Protein AF-A0A7K2J1T1-F1 (afdb_monomer)

Structure (mmCIF, N/CA/C/O backbone):
data_AF-A0A7K2J1T1-F1
#
_entry.id   AF-A0A7K2J1T1-F1
#
loop_
_atom_site.group_PDB
_atom_site.id
_atom_site.type_symbol
_atom_site.label_atom_id
_atom_site.label_alt_id
_atom_site.label_comp_id
_atom_site.label_asym_id
_atom_site.label_entity_id
_atom_site.label_seq_id
_atom_site.pdbx_PDB_ins_code
_atom_site.Cartn_x
_atom_site.Cartn_y
_atom_site.Cartn_z
_atom_site.occupancy
_atom_site.B_iso_or_equiv
_atom_site.auth_seq_id
_atom_site.auth_comp_id
_atom_site.auth_asym_id
_atom_site.auth_atom_id
_atom_site.pdbx_PDB_model_num
ATOM 1 N N . MET A 1 1 ? -16.569 18.431 -5.472 1.00 34.38 1 MET A N 1
ATOM 2 C CA . MET A 1 1 ? -16.813 18.196 -6.908 1.00 34.38 1 MET A CA 1
ATOM 3 C C . MET A 1 1 ? -15.739 17.226 -7.359 1.00 34.38 1 MET A C 1
ATOM 5 O O . MET A 1 1 ? -14.618 17.649 -7.586 1.00 34.38 1 MET A O 1
ATOM 9 N N . THR A 1 2 ? -16.025 15.926 -7.297 1.00 42.69 2 THR A N 1
ATOM 10 C CA . THR A 1 2 ? -15.058 14.868 -7.614 1.00 42.69 2 THR A CA 1
ATOM 11 C C . THR A 1 2 ? -14.900 14.839 -9.125 1.00 42.69 2 THR A C 1
ATOM 13 O O . THR A 1 2 ? -15.848 14.493 -9.828 1.00 42.69 2 THR A O 1
ATOM 16 N N . THR A 1 3 ? -13.754 15.275 -9.639 1.00 49.97 3 THR A N 1
ATOM 17 C CA . THR A 1 3 ? -13.443 15.133 -11.060 1.00 49.97 3 THR A CA 1
ATOM 18 C C . THR A 1 3 ? -13.297 13.640 -11.327 1.00 49.97 3 THR A C 1
ATOM 20 O O . THR A 1 3 ? -12.326 13.020 -10.902 1.00 49.97 3 THR A O 1
ATOM 23 N N . THR A 1 4 ? -14.294 13.024 -11.959 1.00 56.88 4 THR A N 1
ATOM 24 C CA . THR A 1 4 ? -14.170 11.658 -12.473 1.00 56.88 4 THR A CA 1
ATOM 25 C C . THR A 1 4 ? -13.117 11.673 -13.569 1.00 56.88 4 THR A C 1
ATOM 27 O O . THR A 1 4 ? -13.394 12.115 -14.683 1.00 56.88 4 THR A O 1
ATOM 30 N N . VAL A 1 5 ? -11.903 11.235 -13.238 1.00 69.25 5 VAL A N 1
ATOM 31 C CA . VAL A 1 5 ? -10.901 10.883 -14.244 1.00 69.25 5 VAL A CA 1
ATOM 32 C C . VAL A 1 5 ? -11.437 9.693 -15.024 1.00 69.25 5 VAL A C 1
ATOM 34 O O . VAL A 1 5 ? -11.944 8.735 -14.439 1.00 69.25 5 VAL A O 1
ATOM 37 N N . ASP A 1 6 ? -11.400 9.794 -16.348 1.00 80.94 6 ASP A N 1
ATOM 38 C CA . ASP A 1 6 ? -11.858 8.720 -17.214 1.00 80.94 6 ASP A CA 1
ATOM 39 C C . ASP A 1 6 ? -10.867 7.540 -17.211 1.00 80.94 6 ASP A C 1
ATOM 41 O O . ASP A 1 6 ? -9.736 7.627 -16.725 1.00 80.94 6 ASP A O 1
ATOM 45 N N . ALA A 1 7 ? -11.302 6.393 -17.736 1.00 78.44 7 ALA A N 1
ATOM 46 C CA . ALA A 1 7 ? -10.479 5.184 -17.763 1.00 78.44 7 ALA A CA 1
ATOM 47 C C . ALA A 1 7 ? -9.135 5.401 -18.491 1.00 78.44 7 ALA A C 1
ATOM 49 O O . ALA A 1 7 ? -8.109 4.868 -18.068 1.00 78.44 7 ALA A O 1
ATOM 50 N N . THR A 1 8 ? -9.133 6.245 -19.528 1.00 81.94 8 THR A N 1
ATOM 51 C CA . THR A 1 8 ? -7.956 6.593 -20.333 1.00 81.94 8 THR A CA 1
ATOM 52 C C . THR A 1 8 ? -6.887 7.319 -19.510 1.00 81.94 8 THR A C 1
ATOM 54 O O . THR A 1 8 ? -5.693 7.022 -19.631 1.00 81.94 8 THR A O 1
ATOM 57 N N . GLY A 1 9 ? -7.295 8.246 -18.637 1.00 91.44 9 GLY A N 1
ATOM 58 C CA . GLY A 1 9 ? -6.390 8.951 -17.730 1.00 91.44 9 GLY A CA 1
ATOM 59 C C . GLY A 1 9 ? -5.717 8.015 -16.723 1.00 91.44 9 GLY A C 1
ATOM 60 O O . GLY A 1 9 ? -4.503 8.090 -16.522 1.00 91.44 9 GLY A O 1
ATOM 61 N N . LEU A 1 10 ? -6.472 7.074 -16.145 1.00 95.00 10 LEU A N 1
ATOM 62 C CA . LEU A 1 10 ? -5.923 6.083 -15.210 1.00 95.00 10 LEU A CA 1
ATOM 63 C C . LEU A 1 10 ? -5.001 5.069 -15.899 1.00 95.00 10 LEU A C 1
ATOM 65 O O . LEU A 1 10 ? -3.983 4.683 -15.324 1.00 95.00 10 LEU A O 1
ATOM 69 N N . ASP A 1 11 ? -5.319 4.648 -17.126 1.00 96.75 11 ASP A N 1
ATOM 70 C CA . ASP A 1 11 ? -4.442 3.783 -17.925 1.00 96.75 11 ASP A CA 1
ATOM 71 C C . ASP A 1 11 ? -3.089 4.451 -18.201 1.00 96.75 11 ASP A C 1
ATOM 73 O O . ASP A 1 11 ? -2.043 3.815 -18.041 1.00 96.75 11 ASP A O 1
ATOM 77 N N . THR A 1 12 ? -3.107 5.740 -18.553 1.00 97.50 12 THR A N 1
ATOM 78 C CA . THR A 1 12 ? -1.891 6.533 -18.786 1.00 97.50 12 TH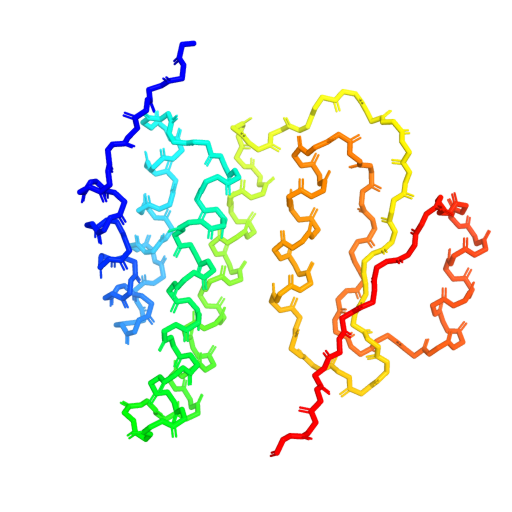R A CA 1
ATOM 79 C C . THR A 1 12 ? -1.053 6.626 -17.514 1.00 97.50 12 THR A C 1
ATOM 81 O O . THR A 1 12 ? 0.117 6.247 -17.521 1.00 97.50 12 THR A O 1
ATOM 84 N N . LEU A 1 13 ? -1.669 7.009 -16.391 1.00 98.31 13 LEU A N 1
ATOM 85 C CA . LEU A 1 13 ? -0.985 7.115 -15.102 1.00 98.31 13 LEU A CA 1
ATOM 86 C C . LEU A 1 13 ? -0.391 5.771 -14.643 1.00 98.31 13 LEU A C 1
ATOM 88 O O . LEU A 1 13 ? 0.729 5.729 -14.135 1.00 98.31 13 LEU A O 1
ATOM 92 N N . ARG A 1 14 ? -1.094 4.651 -14.871 1.00 98.69 14 ARG A N 1
ATOM 93 C CA . ARG A 1 14 ? -0.556 3.302 -14.620 1.00 98.69 14 ARG A CA 1
ATOM 94 C C . ARG A 1 14 ? 0.656 2.990 -15.494 1.00 98.69 14 ARG A C 1
ATOM 96 O O . ARG A 1 14 ? 1.609 2.385 -15.005 1.00 98.69 14 ARG A O 1
ATOM 103 N N . GLY A 1 15 ? 0.619 3.365 -16.772 1.00 98.62 15 GLY A N 1
ATOM 104 C CA . GLY A 1 15 ? 1.737 3.196 -17.701 1.00 98.62 15 GLY A CA 1
ATOM 105 C C . GLY A 1 15 ? 2.970 3.994 -17.277 1.00 98.62 15 GLY A C 1
ATOM 106 O O . GLY A 1 15 ? 4.071 3.440 -17.218 1.00 98.62 15 GLY A O 1
ATOM 107 N N . ASP A 1 16 ? 2.772 5.256 -16.905 1.00 98.69 16 ASP A N 1
ATOM 108 C CA . ASP A 1 16 ? 3.840 6.147 -16.455 1.00 98.69 16 ASP A CA 1
ATOM 109 C C . ASP A 1 16 ? 4.436 5.702 -15.117 1.00 98.69 16 ASP A C 1
ATOM 111 O O . ASP A 1 16 ? 5.661 5.649 -14.976 1.00 98.69 16 ASP A O 1
ATOM 115 N N . LEU A 1 17 ? 3.593 5.314 -14.154 1.00 98.81 17 LEU A N 1
ATOM 116 C CA . LEU A 1 17 ? 4.056 4.798 -12.867 1.00 98.81 17 LEU A CA 1
ATOM 117 C C . LEU A 1 17 ? 4.820 3.480 -13.044 1.00 98.81 17 LEU A C 1
ATOM 119 O O . LEU A 1 17 ? 5.871 3.301 -12.433 1.00 98.81 17 LEU A O 1
ATOM 123 N N . TRP A 1 18 ? 4.342 2.577 -13.909 1.00 98.75 18 TRP A N 1
ATOM 124 C CA . TRP A 1 18 ? 5.063 1.354 -14.275 1.00 98.75 18 TRP A CA 1
ATOM 125 C C . TRP A 1 18 ? 6.463 1.661 -14.818 1.00 98.75 18 TRP A C 1
ATOM 127 O O . TRP A 1 18 ? 7.442 1.053 -14.376 1.00 98.75 18 TRP A O 1
ATOM 137 N N . ALA A 1 19 ? 6.569 2.601 -15.760 1.00 98.75 19 ALA A N 1
ATOM 138 C CA . ALA A 1 19 ? 7.848 3.002 -16.334 1.00 98.75 19 ALA A CA 1
ATOM 139 C C . ALA A 1 19 ? 8.781 3.602 -15.270 1.00 98.75 19 ALA A C 1
ATOM 141 O O . ALA A 1 19 ? 9.956 3.246 -15.226 1.00 98.75 19 ALA A O 1
ATOM 142 N N . ALA A 1 20 ? 8.256 4.442 -14.373 1.00 98.75 20 ALA A N 1
ATOM 143 C CA . ALA A 1 20 ? 9.034 5.046 -13.294 1.00 98.75 20 ALA A CA 1
ATOM 144 C C . ALA A 1 20 ? 9.578 3.994 -12.310 1.00 98.75 20 ALA A C 1
ATOM 146 O O . ALA A 1 20 ? 10.786 3.937 -12.078 1.00 98.75 20 ALA A O 1
ATOM 147 N N . VAL A 1 21 ? 8.726 3.101 -11.784 1.00 98.69 21 VAL A N 1
ATOM 148 C CA . VAL A 1 21 ? 9.169 2.112 -10.781 1.00 98.69 21 VAL A CA 1
ATOM 149 C C . VAL A 1 21 ? 10.119 1.065 -11.365 1.00 98.69 21 VAL A C 1
ATOM 151 O O . VAL A 1 21 ? 11.089 0.685 -10.713 1.00 98.69 21 VAL A O 1
ATOM 154 N N . THR A 1 22 ? 9.905 0.634 -12.613 1.00 98.31 22 THR A N 1
ATOM 155 C CA . THR A 1 22 ? 10.809 -0.321 -13.283 1.00 98.31 22 THR A CA 1
ATOM 156 C C . THR A 1 22 ? 12.097 0.334 -13.785 1.00 98.31 22 THR A C 1
ATOM 158 O O . THR A 1 22 ? 13.138 -0.322 -13.832 1.00 98.31 22 THR A O 1
ATOM 161 N N . GLY A 1 23 ? 12.053 1.634 -14.091 1.00 98.19 23 GLY A N 1
ATOM 162 C CA . GLY A 1 23 ? 13.211 2.470 -14.407 1.00 98.19 23 GLY A CA 1
ATOM 163 C C . GLY A 1 23 ? 14.001 2.949 -13.185 1.00 98.19 23 GLY A C 1
ATOM 164 O O . GLY A 1 23 ? 15.033 3.591 -13.361 1.00 98.19 23 GLY A O 1
ATOM 165 N N . ARG A 1 24 ? 13.556 2.619 -11.962 1.00 97.88 24 ARG A N 1
ATOM 166 C CA . ARG A 1 24 ? 14.139 3.069 -10.682 1.00 97.88 24 ARG A CA 1
ATOM 167 C C . ARG A 1 24 ? 14.128 4.589 -10.482 1.00 97.88 24 ARG A C 1
ATOM 169 O O . ARG A 1 24 ? 14.965 5.129 -9.763 1.00 97.88 24 ARG A O 1
ATOM 176 N N . ASP A 1 25 ? 13.170 5.268 -11.096 1.00 98.44 25 ASP A N 1
ATOM 177 C CA . ASP A 1 25 ? 12.978 6.707 -10.955 1.00 98.44 25 ASP A CA 1
ATOM 178 C C . ASP A 1 25 ? 11.963 6.988 -9.839 1.00 98.44 25 ASP A C 1
ATOM 180 O O . ASP A 1 25 ? 10.763 7.160 -10.068 1.00 98.44 25 ASP A O 1
ATOM 184 N N . GLU A 1 26 ? 12.452 6.957 -8.597 1.00 98.19 26 GLU A N 1
ATOM 185 C CA . GLU A 1 26 ? 11.630 7.177 -7.404 1.00 98.19 26 GLU A CA 1
ATOM 186 C C . GLU A 1 26 ? 10.990 8.569 -7.390 1.00 98.19 26 GLU A C 1
ATOM 188 O O . GLU A 1 26 ? 9.810 8.698 -7.065 1.00 98.19 26 GLU A O 1
ATOM 193 N N . TYR A 1 27 ? 11.750 9.602 -7.764 1.00 98.31 27 TYR A N 1
ATOM 194 C CA . TYR A 1 27 ? 11.264 10.980 -7.765 1.00 98.31 27 TYR A CA 1
ATOM 195 C C . TYR A 1 27 ? 10.120 11.149 -8.758 1.00 98.31 27 TYR A C 1
ATOM 197 O O . TYR A 1 27 ? 9.060 11.641 -8.381 1.00 98.31 27 TYR A O 1
ATOM 205 N N . ARG A 1 28 ? 10.267 10.631 -9.984 1.00 98.69 28 ARG A N 1
ATOM 206 C CA . ARG A 1 28 ? 9.171 10.628 -10.957 1.00 98.69 28 ARG A CA 1
ATOM 207 C C . ARG A 1 28 ? 7.961 9.843 -10.458 1.00 98.69 28 ARG A C 1
ATOM 209 O O . ARG A 1 28 ? 6.833 10.277 -10.674 1.00 98.69 28 ARG A O 1
ATOM 216 N N . ALA A 1 29 ? 8.164 8.693 -9.811 1.00 98.81 29 ALA A N 1
ATOM 217 C CA . ALA A 1 29 ? 7.061 7.903 -9.267 1.00 98.81 29 ALA A CA 1
ATOM 218 C C . ALA A 1 29 ? 6.279 8.680 -8.191 1.00 98.81 29 ALA A C 1
ATOM 220 O O . ALA A 1 29 ? 5.046 8.662 -8.199 1.00 98.81 29 ALA A O 1
ATOM 221 N N . ALA A 1 30 ? 6.984 9.392 -7.308 1.00 98.62 30 ALA A N 1
ATOM 222 C CA . ALA A 1 30 ? 6.375 10.262 -6.308 1.00 98.62 30 ALA A CA 1
ATOM 223 C C . ALA A 1 30 ? 5.648 11.449 -6.957 1.00 98.62 30 ALA A C 1
ATOM 225 O O . ALA A 1 30 ? 4.482 11.677 -6.643 1.00 98.62 30 ALA A O 1
ATOM 226 N N . ASP A 1 31 ? 6.284 12.144 -7.903 1.00 98.56 31 ASP A N 1
ATOM 227 C CA . ASP A 1 31 ? 5.703 13.297 -8.598 1.00 98.56 31 ASP A CA 1
ATOM 228 C C . ASP A 1 31 ? 4.407 12.930 -9.328 1.00 98.56 31 ASP A C 1
ATOM 230 O O . ASP A 1 31 ? 3.418 13.657 -9.228 1.00 98.56 31 ASP A O 1
ATOM 234 N N . LEU A 1 32 ? 4.373 11.784 -10.019 1.00 98.62 32 LEU A N 1
ATOM 235 C CA . LEU A 1 32 ? 3.174 11.280 -10.698 1.00 98.62 32 LEU A CA 1
ATOM 236 C C . LEU A 1 32 ? 2.015 11.072 -9.717 1.00 98.62 32 LEU A C 1
ATOM 238 O O . LEU A 1 32 ? 0.887 11.483 -9.989 1.00 98.62 32 LEU A O 1
ATOM 242 N N . VAL A 1 33 ? 2.293 10.442 -8.574 1.00 98.44 33 VAL A N 1
ATOM 243 C CA . VAL A 1 33 ? 1.278 10.158 -7.554 1.00 98.44 33 VAL A CA 1
ATOM 244 C C . VAL A 1 33 ? 0.804 11.431 -6.862 1.00 98.44 33 VAL A C 1
ATOM 246 O O . VAL A 1 33 ? -0.399 11.625 -6.730 1.00 98.44 33 VAL A O 1
ATOM 249 N N . LEU A 1 34 ? 1.707 12.322 -6.459 1.00 98.12 34 LEU A N 1
ATOM 250 C CA . LEU A 1 34 ? 1.333 13.571 -5.792 1.00 98.12 34 LEU A CA 1
ATOM 251 C C . LEU A 1 34 ? 0.576 14.507 -6.744 1.00 98.12 34 LEU A C 1
ATOM 253 O O . LEU A 1 34 ? -0.477 15.021 -6.378 1.00 98.12 34 LEU A O 1
ATOM 257 N N . THR A 1 35 ? 1.011 14.615 -8.003 1.00 98.00 35 THR A N 1
ATOM 258 C CA . THR A 1 35 ? 0.294 15.387 -9.032 1.00 98.00 35 THR A CA 1
ATOM 259 C C . THR A 1 35 ? -1.107 14.826 -9.285 1.00 98.00 35 THR A C 1
ATOM 261 O O . THR A 1 35 ? -2.061 15.584 -9.466 1.00 98.00 35 THR A O 1
ATOM 264 N N . ALA A 1 36 ? -1.275 13.499 -9.276 1.00 97.31 36 ALA A N 1
ATOM 265 C CA . ALA A 1 36 ? -2.595 12.881 -9.379 1.00 97.31 36 ALA A CA 1
ATOM 266 C C . ALA A 1 36 ? -3.523 13.322 -8.230 1.00 97.31 36 ALA A C 1
ATOM 268 O O . ALA A 1 36 ? -4.682 13.656 -8.472 1.00 97.31 36 ALA A O 1
ATOM 269 N N . LEU A 1 37 ? -3.014 13.398 -6.996 1.00 96.81 37 LEU A N 1
ATOM 270 C CA . LEU A 1 37 ? -3.787 13.903 -5.855 1.00 96.81 37 LEU A CA 1
ATOM 271 C C . LEU A 1 37 ? -4.118 15.394 -6.007 1.00 96.81 37 LEU A C 1
ATOM 273 O O . LEU A 1 37 ? -5.266 15.788 -5.800 1.00 96.81 37 LEU A O 1
ATOM 277 N N . ASP A 1 38 ? -3.145 16.212 -6.409 1.00 96.75 38 ASP A N 1
ATOM 278 C CA . ASP A 1 38 ? -3.309 17.662 -6.587 1.00 96.75 38 ASP A CA 1
ATOM 279 C C . ASP A 1 38 ? -4.296 18.020 -7.707 1.00 96.75 38 ASP A C 1
ATOM 281 O O . ASP A 1 38 ? -5.001 19.027 -7.638 1.00 96.75 38 ASP A O 1
ATOM 285 N N . THR A 1 39 ? -4.397 17.167 -8.727 1.00 94.56 39 THR A N 1
ATOM 286 C CA . THR A 1 39 ? -5.369 17.303 -9.825 1.00 94.56 39 THR A CA 1
ATOM 287 C C . THR A 1 39 ? -6.753 16.737 -9.487 1.00 94.56 39 THR A C 1
ATOM 289 O O . THR A 1 39 ? -7.679 16.828 -10.298 1.00 94.56 39 THR A O 1
ATOM 292 N N . GLY A 1 40 ? -6.935 16.223 -8.266 1.00 93.62 40 GLY A N 1
ATOM 293 C CA . GLY A 1 40 ? -8.229 15.833 -7.712 1.00 93.62 40 GLY A CA 1
ATOM 294 C C . GLY A 1 40 ? -8.571 14.348 -7.826 1.00 93.62 40 GLY A C 1
ATOM 295 O O . GLY A 1 40 ? -9.707 13.979 -7.517 1.00 93.62 40 GLY A O 1
ATOM 296 N N . ILE A 1 41 ? -7.629 13.487 -8.232 1.00 95.75 41 ILE A N 1
ATOM 297 C CA . ILE A 1 41 ? -7.812 12.034 -8.124 1.00 95.75 41 ILE A CA 1
ATOM 298 C C . ILE A 1 41 ? -7.809 11.665 -6.642 1.00 95.75 41 ILE A C 1
ATOM 300 O O . ILE A 1 41 ? -6.926 12.069 -5.887 1.00 95.75 41 ILE A O 1
ATOM 304 N N . SER A 1 42 ? -8.809 10.900 -6.204 1.00 95.50 42 SER A N 1
ATOM 305 C CA . SER A 1 42 ? -8.895 10.510 -4.797 1.00 95.50 42 SER A CA 1
ATOM 306 C C . SER A 1 42 ? -7.714 9.619 -4.397 1.00 95.50 42 SER A C 1
ATOM 308 O O . SER A 1 42 ? -7.269 8.777 -5.181 1.00 95.50 42 SER A O 1
ATOM 310 N N . ALA A 1 43 ? -7.234 9.760 -3.160 1.00 96.69 43 ALA A N 1
ATOM 311 C CA . ALA A 1 43 ? -6.166 8.912 -2.634 1.00 96.69 43 ALA A CA 1
ATOM 312 C C . ALA A 1 43 ? -6.534 7.418 -2.682 1.00 96.69 43 ALA A C 1
ATOM 314 O O . ALA A 1 43 ? -5.692 6.595 -3.029 1.00 96.69 43 ALA A O 1
ATOM 315 N N . GLU A 1 44 ? -7.804 7.073 -2.434 1.00 96.69 44 GLU A N 1
ATOM 316 C CA . GLU A 1 44 ? -8.290 5.692 -2.539 1.00 96.69 44 GLU A CA 1
ATOM 317 C C . GLU A 1 44 ? -8.163 5.159 -3.976 1.00 96.69 44 GLU A C 1
ATOM 319 O O . GLU A 1 44 ? -7.650 4.060 -4.173 1.00 96.69 44 GLU A O 1
ATOM 324 N N . THR A 1 45 ? -8.530 5.961 -4.984 1.00 97.38 45 THR A N 1
ATOM 325 C CA . THR A 1 45 ? -8.349 5.622 -6.409 1.00 97.38 45 THR A CA 1
ATOM 326 C C . THR A 1 45 ? -6.873 5.451 -6.765 1.00 97.38 45 THR A C 1
ATOM 328 O O . THR A 1 45 ? -6.506 4.496 -7.441 1.00 97.38 45 THR A O 1
ATOM 331 N N . VAL A 1 46 ? -5.985 6.332 -6.296 1.00 98.19 46 VAL A N 1
ATOM 332 C CA . VAL A 1 46 ? -4.544 6.183 -6.564 1.00 98.19 46 VAL A CA 1
ATOM 333 C C . VAL A 1 46 ? -3.992 4.898 -5.930 1.00 98.19 46 VAL A C 1
ATOM 335 O O . VAL A 1 46 ? -3.235 4.166 -6.569 1.00 98.19 46 VAL A O 1
ATOM 338 N N . LEU A 1 47 ? -4.400 4.570 -4.703 1.00 98.44 47 LEU A N 1
ATOM 339 C CA . LEU A 1 47 ? -3.983 3.341 -4.024 1.00 98.44 47 LEU A CA 1
ATOM 340 C C . LEU A 1 47 ? -4.496 2.082 -4.747 1.00 98.44 47 LEU A C 1
ATOM 342 O O . LEU A 1 47 ? -3.705 1.181 -5.037 1.00 98.44 47 LEU A O 1
ATOM 346 N N . LEU A 1 48 ? -5.797 2.020 -5.050 1.00 98.12 48 LEU A N 1
ATOM 347 C CA . LEU A 1 48 ? -6.473 0.802 -5.514 1.00 98.12 48 LEU A CA 1
ATOM 348 C C . LEU A 1 48 ? -6.490 0.623 -7.034 1.00 98.12 48 LEU A C 1
ATOM 350 O O . LEU A 1 48 ? -6.398 -0.510 -7.503 1.00 98.12 48 LEU A O 1
ATOM 354 N N . ASP A 1 49 ? -6.560 1.709 -7.801 1.00 98.12 49 ASP A N 1
ATOM 355 C CA . ASP A 1 49 ? -6.724 1.667 -9.260 1.00 98.12 49 ASP A CA 1
ATOM 356 C C . ASP A 1 49 ? -5.435 2.017 -10.023 1.00 98.12 49 ASP A C 1
ATOM 358 O O . ASP A 1 49 ? -5.368 1.838 -11.244 1.00 98.12 49 ASP A O 1
ATOM 362 N N . VAL A 1 50 ? -4.388 2.476 -9.321 1.00 98.62 50 VAL A N 1
ATOM 363 C CA . VAL A 1 50 ? -3.088 2.828 -9.918 1.00 98.62 50 VAL A CA 1
ATOM 364 C C . VAL A 1 50 ? -1.939 2.028 -9.306 1.00 98.62 50 VAL A C 1
ATOM 366 O O . VAL A 1 50 ? -1.321 1.222 -10.006 1.00 98.62 50 VAL A O 1
ATOM 369 N N . ILE A 1 51 ? -1.660 2.201 -8.012 1.00 98.69 51 ILE A N 1
ATOM 370 C CA . ILE A 1 51 ? -0.510 1.567 -7.351 1.00 98.69 51 ILE A CA 1
ATOM 371 C C . ILE A 1 51 ? -0.699 0.049 -7.271 1.00 98.69 51 ILE A C 1
ATOM 373 O O . ILE A 1 51 ? 0.180 -0.697 -7.713 1.00 98.69 51 ILE A O 1
ATOM 377 N N . ALA A 1 52 ? -1.846 -0.426 -6.770 1.00 98.56 52 ALA A N 1
ATOM 378 C CA . ALA A 1 52 ? -2.099 -1.861 -6.635 1.00 98.56 52 ALA A CA 1
ATOM 379 C C . ALA A 1 52 ? -2.028 -2.616 -7.985 1.00 98.56 52 ALA A C 1
ATOM 381 O O . ALA A 1 52 ? -1.329 -3.632 -8.055 1.00 98.56 52 ALA A O 1
ATOM 382 N N . PRO A 1 53 ? -2.628 -2.135 -9.097 1.00 98.62 53 PRO A N 1
ATOM 383 C CA . PRO A 1 53 ? -2.511 -2.808 -10.389 1.00 98.62 53 PRO A CA 1
ATOM 384 C C . PRO A 1 53 ? -1.096 -2.780 -10.979 1.00 98.62 53 PRO A C 1
ATOM 386 O O . PRO A 1 53 ? -0.695 -3.756 -11.623 1.00 98.62 53 PRO A O 1
ATOM 389 N N . VAL A 1 54 ? -0.324 -1.704 -10.764 1.00 98.75 54 VAL A N 1
ATOM 390 C CA . VAL A 1 54 ? 1.092 -1.642 -11.173 1.00 98.75 54 VAL A CA 1
ATOM 391 C C . VAL A 1 54 ? 1.915 -2.667 -10.397 1.00 98.75 54 VAL A C 1
ATOM 393 O O . VAL A 1 54 ? 2.682 -3.405 -11.008 1.00 98.75 54 VAL A O 1
ATOM 396 N N . GLN A 1 55 ? 1.710 -2.798 -9.088 1.00 98.56 55 GLN A N 1
ATOM 397 C CA . GLN A 1 55 ? 2.416 -3.785 -8.264 1.00 98.56 55 GLN A CA 1
ATOM 398 C C . GLN A 1 55 ? 2.008 -5.224 -8.611 1.00 98.56 55 GLN A C 1
ATOM 400 O O . GLN A 1 55 ? 2.861 -6.098 -8.756 1.00 98.56 55 GLN A O 1
ATOM 405 N N . ALA A 1 56 ? 0.732 -5.466 -8.919 1.00 98.19 56 ALA A N 1
ATOM 406 C CA . ALA A 1 56 ? 0.297 -6.751 -9.465 1.00 98.19 56 ALA A CA 1
ATOM 407 C C . ALA A 1 56 ? 0.956 -7.055 -10.827 1.00 98.19 56 ALA A C 1
ATOM 409 O O . ALA A 1 56 ? 1.277 -8.205 -11.133 1.00 98.19 56 ALA A O 1
ATOM 410 N N . ARG A 1 57 ? 1.177 -6.034 -11.669 1.00 98.50 57 ARG A N 1
ATOM 411 C CA . ARG A 1 57 ? 1.918 -6.174 -12.931 1.00 98.50 57 ARG A CA 1
ATOM 412 C C . ARG A 1 57 ? 3.402 -6.464 -12.691 1.00 98.50 57 ARG A C 1
ATOM 414 O O . ARG A 1 57 ? 3.953 -7.272 -13.435 1.00 98.50 57 ARG A O 1
ATOM 421 N N . VAL A 1 58 ? 4.021 -5.852 -11.678 1.00 98.56 58 VAL A N 1
ATOM 422 C CA . VAL A 1 58 ? 5.404 -6.137 -11.250 1.00 98.56 58 VAL A CA 1
ATOM 423 C C . VAL A 1 58 ? 5.529 -7.607 -10.855 1.00 98.56 58 VAL A C 1
ATOM 425 O O . VAL A 1 58 ? 6.336 -8.315 -11.457 1.00 98.56 58 VAL A O 1
ATOM 428 N N . GLY A 1 59 ? 4.645 -8.101 -9.982 1.00 96.81 59 GLY A N 1
ATOM 429 C CA . GLY A 1 59 ? 4.611 -9.512 -9.587 1.00 96.81 59 GLY A CA 1
ATOM 430 C C . GLY A 1 59 ? 4.446 -10.465 -10.777 1.00 96.81 59 GLY A C 1
ATOM 431 O O . GLY A 1 59 ? 5.234 -11.392 -10.941 1.00 96.81 59 GLY A O 1
ATOM 432 N N . ARG A 1 60 ? 3.500 -10.194 -11.691 1.00 98.12 60 ARG A N 1
ATOM 433 C CA . ARG A 1 60 ? 3.318 -11.006 -12.915 1.00 98.12 60 ARG A CA 1
ATOM 434 C C . ARG A 1 60 ? 4.512 -10.957 -13.870 1.00 98.12 60 ARG A C 1
ATOM 436 O O . ARG A 1 60 ? 4.713 -11.885 -14.649 1.00 98.12 60 ARG A O 1
ATOM 443 N N . ALA A 1 61 ? 5.247 -9.848 -13.915 1.00 98.25 61 ALA A N 1
ATOM 444 C CA . ALA A 1 61 ? 6.436 -9.731 -14.752 1.00 98.25 61 ALA A CA 1
ATOM 445 C C . ALA A 1 61 ? 7.615 -10.501 -14.153 1.00 98.25 61 ALA A C 1
ATOM 447 O O . ALA A 1 61 ? 8.336 -11.147 -14.908 1.00 98.25 61 ALA A O 1
ATOM 448 N N . TRP A 1 62 ? 7.759 -10.488 -12.829 1.00 97.88 62 TRP A N 1
ATOM 449 C CA . TRP A 1 62 ? 8.715 -11.328 -12.116 1.00 97.88 62 TRP A CA 1
ATOM 450 C C . TRP A 1 62 ? 8.413 -12.822 -12.295 1.00 97.88 62 TRP A C 1
ATOM 452 O O . TRP A 1 62 ? 9.275 -13.557 -12.759 1.00 97.88 62 TRP A O 1
ATOM 462 N N . GLN A 1 63 ? 7.169 -13.253 -12.057 1.00 96.56 63 GLN A N 1
ATOM 463 C CA . GLN A 1 63 ? 6.740 -14.650 -12.246 1.00 96.56 63 GLN A CA 1
ATOM 464 C C . GLN A 1 63 ? 6.964 -15.178 -13.670 1.00 96.56 63 GLN A C 1
ATOM 466 O O . GLN A 1 63 ? 7.041 -16.382 -13.881 1.00 96.56 63 GLN A O 1
ATOM 471 N N . ALA A 1 64 ? 7.012 -14.282 -14.655 1.00 97.81 64 ALA A N 1
ATOM 472 C CA . ALA A 1 64 ? 7.232 -14.615 -16.056 1.00 97.81 64 ALA A CA 1
ATOM 473 C C . ALA A 1 64 ? 8.679 -14.355 -16.516 1.00 97.81 64 ALA A C 1
ATOM 475 O O . ALA A 1 64 ? 8.893 -14.153 -17.712 1.00 97.81 64 ALA A O 1
ATOM 476 N N . ASP A 1 65 ? 9.632 -14.263 -15.581 1.00 97.94 65 ASP A N 1
ATOM 477 C CA . ASP A 1 65 ? 11.068 -14.037 -15.811 1.00 97.94 65 ASP A CA 1
ATOM 478 C C . ASP A 1 65 ? 11.405 -12.775 -16.632 1.00 97.94 65 ASP A C 1
ATOM 480 O O . ASP A 1 65 ? 12.490 -12.638 -17.198 1.00 97.94 65 ASP A O 1
ATOM 484 N N . ARG A 1 66 ? 10.482 -11.805 -16.698 1.00 98.25 66 ARG A N 1
ATOM 485 C CA . ARG A 1 66 ? 10.708 -10.502 -17.352 1.00 98.25 66 ARG A CA 1
ATOM 486 C C . ARG A 1 66 ? 11.341 -9.479 -16.417 1.00 98.25 66 ARG A C 1
ATOM 488 O O . ARG A 1 66 ? 11.926 -8.511 -16.894 1.00 98.25 66 ARG A O 1
ATOM 495 N N . LEU A 1 67 ? 11.193 -9.671 -15.109 1.00 98.31 67 LEU A N 1
ATOM 496 C CA . LEU A 1 67 ? 11.903 -8.924 -14.078 1.00 98.31 67 LEU A CA 1
ATOM 497 C C . LEU A 1 67 ? 12.661 -9.906 -13.191 1.00 98.31 67 LEU A C 1
ATOM 499 O O . LEU A 1 67 ? 12.129 -10.932 -12.780 1.00 98.31 67 LEU A O 1
ATOM 503 N N . THR A 1 68 ? 13.896 -9.561 -12.857 1.00 98.25 68 THR A N 1
ATOM 504 C CA . THR A 1 68 ? 14.655 -10.243 -11.807 1.00 98.25 68 THR A CA 1
ATOM 505 C C . THR A 1 68 ? 14.058 -9.940 -10.433 1.00 98.25 68 THR A C 1
ATOM 507 O O . THR A 1 68 ? 13.408 -8.911 -10.239 1.00 98.25 68 THR A O 1
ATOM 510 N N . VAL A 1 69 ? 14.369 -10.781 -9.446 1.00 97.44 69 VAL A N 1
ATOM 511 C CA . VAL A 1 69 ? 14.032 -10.538 -8.030 1.00 97.44 69 VAL A CA 1
ATOM 512 C C . VAL A 1 69 ? 14.512 -9.152 -7.568 1.00 97.44 69 VAL A C 1
ATOM 514 O O . VAL A 1 69 ? 13.779 -8.413 -6.925 1.00 97.44 69 VAL A O 1
ATOM 517 N N . ALA A 1 70 ? 15.720 -8.735 -7.963 1.00 98.00 70 ALA A N 1
ATOM 518 C CA . ALA A 1 70 ? 16.262 -7.426 -7.591 1.00 98.00 70 ALA A CA 1
ATOM 519 C C . ALA A 1 70 ? 15.500 -6.238 -8.215 1.00 98.00 70 ALA A C 1
ATOM 521 O O . ALA A 1 70 ? 15.502 -5.139 -7.655 1.00 98.00 70 ALA A O 1
ATOM 522 N N . GLN A 1 71 ? 14.885 -6.429 -9.385 1.00 98.38 71 GLN A N 1
ATOM 523 C CA . GLN A 1 71 ? 14.052 -5.409 -10.029 1.00 98.38 71 GLN A CA 1
ATOM 524 C C . GLN A 1 71 ? 12.661 -5.342 -9.403 1.00 98.38 71 GLN A C 1
ATOM 526 O O . GLN A 1 71 ? 12.160 -4.241 -9.196 1.00 98.38 71 GLN A O 1
ATOM 531 N N . GLU A 1 72 ? 12.074 -6.493 -9.076 1.00 98.31 72 GLU A N 1
ATOM 532 C CA . GLU A 1 72 ? 10.832 -6.591 -8.303 1.00 98.31 72 GLU A CA 1
ATOM 533 C C . GLU A 1 72 ? 10.983 -5.851 -6.969 1.00 98.31 72 GLU A C 1
ATOM 535 O O . GLU A 1 72 ? 10.300 -4.851 -6.751 1.00 98.31 72 GLU A O 1
ATOM 540 N N . HIS A 1 73 ? 11.989 -6.217 -6.168 1.00 98.12 73 HIS A N 1
ATOM 541 C CA . HIS A 1 73 ? 12.238 -5.596 -4.869 1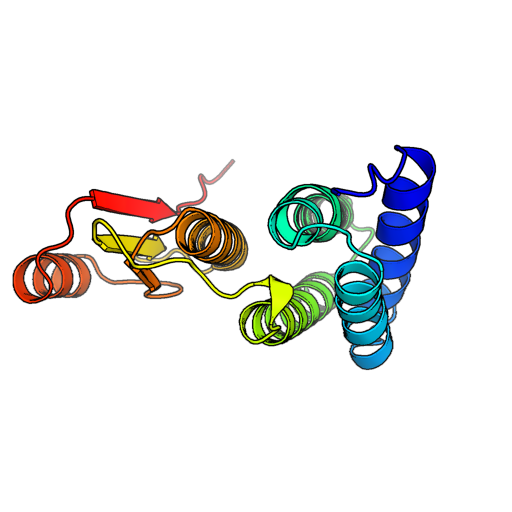.00 98.12 73 HIS A CA 1
ATOM 542 C C . HIS A 1 73 ? 12.466 -4.088 -4.969 1.00 98.12 73 HIS A C 1
ATOM 544 O O . HIS A 1 73 ? 11.961 -3.327 -4.147 1.00 98.12 73 HIS A O 1
ATOM 550 N N . ALA A 1 74 ? 13.208 -3.628 -5.982 1.00 98.44 74 ALA A N 1
ATOM 551 C CA . ALA A 1 74 ? 13.420 -2.199 -6.188 1.00 98.44 74 ALA A CA 1
ATOM 552 C C . ALA A 1 74 ? 12.111 -1.465 -6.524 1.00 98.44 74 ALA A C 1
ATOM 554 O O . ALA A 1 74 ? 11.860 -0.390 -5.984 1.00 98.44 74 ALA A O 1
ATOM 555 N N . ALA A 1 75 ? 11.266 -2.044 -7.382 1.00 98.62 75 ALA A N 1
ATOM 556 C CA . ALA A 1 75 ? 9.981 -1.455 -7.740 1.00 98.62 75 ALA A CA 1
ATOM 557 C C . ALA A 1 75 ? 9.010 -1.421 -6.547 1.00 98.62 75 ALA A C 1
ATOM 559 O O . ALA A 1 75 ? 8.296 -0.432 -6.363 1.00 98.62 75 ALA A O 1
ATOM 560 N N . THR A 1 76 ? 8.989 -2.468 -5.719 1.00 98.12 76 THR A N 1
ATOM 561 C CA . THR A 1 76 ? 8.177 -2.525 -4.495 1.00 98.12 76 THR A CA 1
ATOM 562 C C . THR A 1 76 ? 8.673 -1.538 -3.441 1.00 98.12 76 THR A C 1
ATOM 564 O O . THR A 1 76 ? 7.863 -0.791 -2.899 1.00 98.12 76 THR A O 1
ATOM 567 N N . ALA A 1 77 ? 9.987 -1.426 -3.225 1.00 98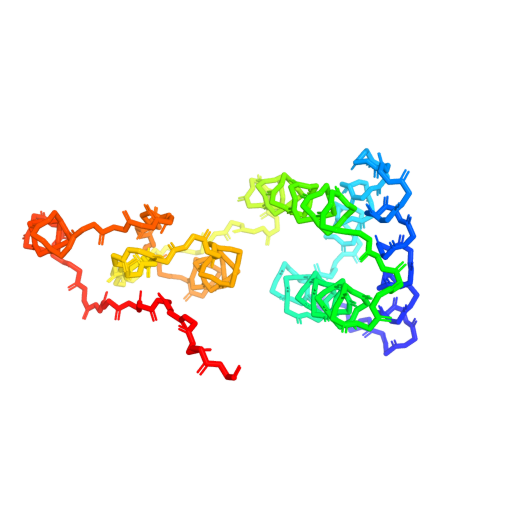.44 77 ALA A N 1
ATOM 568 C CA . ALA A 1 77 ? 10.563 -0.449 -2.297 1.00 98.44 77 ALA A CA 1
ATOM 569 C C . ALA A 1 77 ? 10.238 1.005 -2.691 1.00 98.44 77 ALA A C 1
ATOM 571 O O . ALA A 1 77 ? 9.927 1.833 -1.832 1.00 98.44 77 ALA A O 1
ATOM 572 N N . ILE A 1 78 ? 10.257 1.321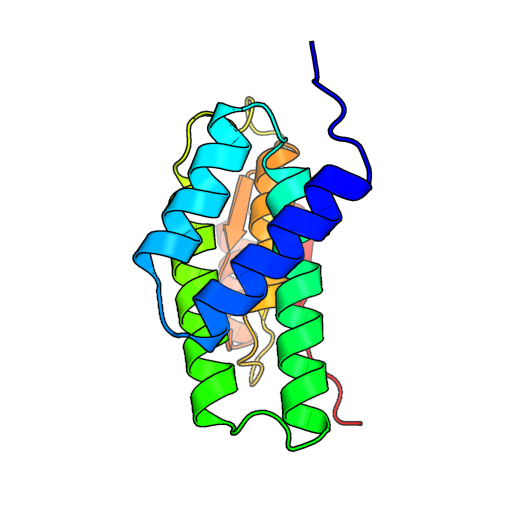 -3.992 1.00 98.75 78 ILE A N 1
ATOM 573 C CA . ILE A 1 78 ? 9.819 2.632 -4.495 1.00 98.75 78 ILE A CA 1
ATOM 574 C C . ILE A 1 78 ? 8.333 2.846 -4.199 1.00 98.75 78 ILE A C 1
ATOM 576 O O . ILE A 1 78 ? 7.959 3.897 -3.682 1.00 98.75 78 ILE A O 1
ATOM 580 N N . ALA A 1 79 ? 7.480 1.857 -4.476 1.00 98.50 79 ALA A N 1
ATOM 581 C CA . ALA A 1 79 ? 6.050 1.976 -4.205 1.00 98.50 79 ALA A CA 1
ATOM 582 C C . ALA A 1 79 ? 5.745 2.184 -2.716 1.00 98.50 79 ALA A C 1
ATOM 584 O O . ALA A 1 79 ? 4.889 3.003 -2.395 1.00 98.50 79 ALA A O 1
ATOM 585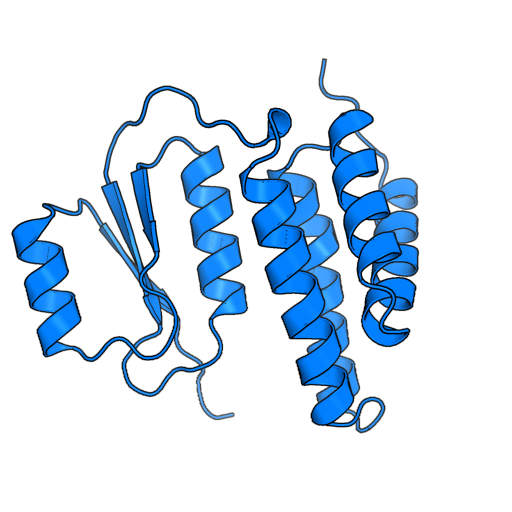 N N . GLU A 1 80 ? 6.464 1.527 -1.803 1.00 98.12 80 GLU A N 1
ATOM 586 C CA . GLU A 1 80 ? 6.316 1.767 -0.362 1.00 98.12 80 GLU A CA 1
ATOM 587 C C . GLU A 1 80 ? 6.631 3.219 0.022 1.00 98.12 80 GLU A C 1
ATOM 589 O O . GLU A 1 80 ? 5.882 3.833 0.785 1.00 98.12 80 GLU A O 1
ATOM 594 N N . ARG A 1 81 ? 7.695 3.804 -0.544 1.00 98.31 81 ARG A N 1
ATOM 595 C CA . ARG A 1 81 ? 8.060 5.212 -0.309 1.00 98.31 81 ARG A CA 1
ATOM 596 C C . ARG A 1 81 ? 7.034 6.179 -0.896 1.00 98.31 81 ARG A C 1
ATOM 598 O O . ARG A 1 81 ? 6.679 7.160 -0.246 1.00 98.31 81 ARG A O 1
ATOM 605 N N . VAL A 1 82 ? 6.510 5.877 -2.081 1.00 98.50 82 VAL A N 1
ATOM 606 C CA . VAL A 1 82 ? 5.440 6.657 -2.719 1.00 98.50 82 VAL A CA 1
ATOM 607 C C . VAL A 1 82 ? 4.144 6.596 -1.906 1.00 98.50 82 VAL A C 1
ATOM 609 O O . VAL A 1 82 ? 3.514 7.629 -1.688 1.00 98.50 82 VAL A O 1
ATOM 612 N N . ILE A 1 83 ? 3.766 5.421 -1.390 1.00 98.44 83 ILE A N 1
ATOM 613 C CA . ILE A 1 83 ? 2.609 5.274 -0.495 1.00 98.44 83 ILE A CA 1
ATOM 614 C C . ILE A 1 83 ? 2.825 6.071 0.795 1.00 98.44 83 ILE A C 1
ATOM 616 O O . ILE A 1 83 ? 1.909 6.757 1.235 1.00 98.44 83 ILE A O 1
ATOM 620 N N . ALA A 1 84 ? 4.026 6.035 1.381 1.00 97.31 84 ALA A N 1
ATOM 621 C CA . ALA A 1 84 ? 4.335 6.829 2.569 1.00 97.31 84 ALA A CA 1
ATOM 622 C C . ALA A 1 84 ? 4.198 8.340 2.305 1.00 97.31 84 ALA A C 1
ATOM 624 O O . ALA A 1 84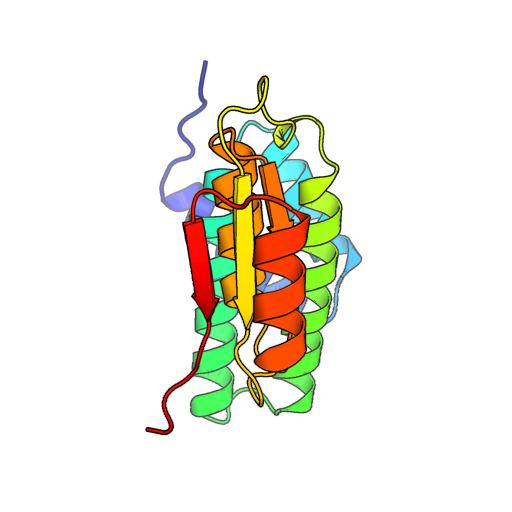 ? 3.654 9.062 3.139 1.00 97.31 84 ALA A O 1
ATOM 625 N N . ALA A 1 85 ? 4.631 8.824 1.136 1.00 97.50 85 ALA A N 1
ATOM 626 C CA . ALA A 1 85 ? 4.437 10.218 0.740 1.00 97.50 85 ALA A CA 1
ATOM 627 C C . ALA A 1 85 ? 2.946 10.566 0.565 1.00 97.50 85 ALA A C 1
ATOM 629 O O . ALA A 1 85 ? 2.483 11.572 1.107 1.00 97.50 85 ALA A O 1
ATOM 630 N N . LEU A 1 86 ? 2.179 9.709 -0.122 1.00 97.12 86 LEU A N 1
ATOM 631 C CA . LEU A 1 86 ? 0.726 9.847 -0.274 1.00 97.12 86 LEU A CA 1
ATOM 632 C C . LEU A 1 86 ? 0.021 9.886 1.087 1.00 97.12 86 LEU A C 1
ATOM 634 O O . LEU A 1 86 ? -0.857 10.723 1.289 1.00 97.12 86 LEU A O 1
ATOM 638 N N . ALA A 1 87 ? 0.441 9.049 2.039 1.00 95.25 87 ALA A N 1
ATOM 639 C CA . ALA A 1 87 ? -0.170 8.953 3.363 1.00 95.25 87 ALA A CA 1
ATOM 640 C C . ALA A 1 87 ? -0.064 10.253 4.186 1.00 95.25 87 ALA A C 1
ATOM 642 O O . ALA A 1 87 ? -0.867 10.508 5.084 1.00 95.25 87 ALA A O 1
ATOM 643 N N . HIS A 1 88 ? 0.910 11.108 3.869 1.00 94.44 88 HIS A N 1
ATOM 644 C CA . HIS A 1 88 ? 1.089 12.414 4.504 1.00 94.44 88 HIS A CA 1
ATOM 645 C C . HIS A 1 88 ? 0.505 13.579 3.691 1.00 94.44 88 HIS A C 1
ATOM 647 O O . HIS A 1 88 ? 0.538 14.728 4.145 1.00 94.44 88 HIS A O 1
ATOM 653 N N . HIS A 1 89 ? -0.066 13.302 2.518 1.00 95.94 89 HIS A N 1
ATOM 654 C CA . HIS A 1 89 ? -0.680 14.309 1.668 1.00 95.94 89 HIS A CA 1
ATOM 655 C C . HIS A 1 89 ? -2.003 14.831 2.270 1.00 95.94 89 HIS A C 1
ATOM 657 O O . HIS A 1 89 ? -2.779 14.047 2.823 1.00 95.94 89 HIS A O 1
ATOM 663 N N . PRO A 1 90 ? -2.343 16.132 2.142 1.00 92.44 90 PRO A N 1
ATOM 664 C CA . PRO A 1 90 ? -3.618 16.669 2.628 1.00 92.44 90 PRO A CA 1
ATOM 665 C C . PRO A 1 90 ? -4.859 15.948 2.083 1.00 92.44 90 PRO A C 1
ATOM 667 O O . PRO A 1 90 ? -5.841 15.817 2.810 1.00 92.44 90 PRO A O 1
ATOM 670 N N . ALA A 1 91 ? -4.800 15.439 0.847 1.00 88.31 91 ALA A N 1
ATOM 671 C CA . ALA A 1 91 ? -5.883 14.660 0.235 1.00 88.31 91 ALA A CA 1
ATOM 672 C C . ALA A 1 91 ? -6.109 13.279 0.886 1.00 88.31 91 ALA A C 1
ATOM 674 O O . ALA A 1 91 ? -7.137 12.658 0.633 1.00 88.31 91 ALA A O 1
ATOM 675 N N . HIS A 1 92 ? -5.171 12.805 1.716 1.00 89.31 92 HIS A N 1
ATOM 676 C CA . HIS A 1 92 ? -5.268 11.546 2.464 1.00 89.31 92 HIS A CA 1
ATOM 677 C C . HIS A 1 92 ? -5.700 11.739 3.923 1.00 89.31 92 HIS A C 1
ATOM 679 O O . HIS A 1 92 ? -5.765 10.785 4.696 1.00 89.31 92 HIS A O 1
ATOM 685 N N . ARG A 1 93 ? -5.984 12.976 4.352 1.00 82.69 93 ARG A N 1
ATOM 686 C CA . ARG A 1 93 ? -6.327 13.230 5.755 1.00 82.69 93 ARG A CA 1
ATOM 687 C C . ARG A 1 93 ? -7.682 12.608 6.111 1.00 82.69 93 ARG A C 1
ATOM 689 O O . ARG A 1 93 ? -8.689 12.988 5.512 1.00 82.69 93 ARG A O 1
ATOM 696 N N . PRO A 1 94 ? -7.738 11.720 7.116 1.00 78.06 94 PRO A N 1
ATOM 697 C CA . PRO A 1 94 ? -8.992 11.123 7.544 1.00 78.06 94 PRO A CA 1
ATOM 698 C C . PRO A 1 94 ? -9.875 12.135 8.287 1.00 78.06 94 PRO A C 1
ATOM 700 O O . PRO A 1 94 ? -9.391 13.051 8.959 1.00 78.06 94 PRO A O 1
ATOM 703 N N . ALA A 1 95 ? -11.190 11.940 8.184 1.00 69.88 95 ALA A N 1
ATOM 704 C CA . ALA A 1 95 ? -12.181 12.573 9.054 1.00 69.88 95 ALA A CA 1
ATOM 705 C C . ALA A 1 95 ? -12.067 12.027 10.504 1.00 69.88 95 ALA A C 1
ATOM 707 O O . ALA A 1 95 ? -11.299 11.091 10.739 1.00 69.88 95 ALA A O 1
ATOM 708 N N . PRO A 1 96 ? -12.795 12.583 11.499 1.00 65.44 96 PRO A N 1
ATOM 709 C CA . PRO A 1 96 ? -12.715 12.124 12.886 1.00 65.44 96 PRO A CA 1
ATOM 710 C C . PRO A 1 96 ? -12.960 10.617 13.004 1.00 65.44 96 PRO A C 1
ATOM 712 O O . PRO A 1 96 ? -13.949 10.099 12.488 1.00 65.44 96 PRO A O 1
ATOM 715 N N . TYR A 1 97 ? -12.036 9.936 13.677 1.00 75.19 97 TYR A N 1
ATOM 716 C CA . TYR A 1 97 ? -11.994 8.480 13.741 1.00 75.19 97 TYR A CA 1
ATOM 717 C C . TYR A 1 97 ? -13.203 7.886 14.473 1.00 75.19 97 TYR A C 1
ATOM 719 O O . TYR A 1 97 ? -13.599 8.386 15.526 1.00 75.19 97 TYR A O 1
ATOM 727 N N . GLY A 1 98 ? -13.742 6.794 13.925 1.00 77.25 98 GLY A N 1
ATOM 728 C CA . GLY A 1 98 ? -14.717 5.932 14.593 1.00 77.25 98 GLY A CA 1
ATOM 729 C C . GLY A 1 98 ? -14.022 4.885 15.469 1.00 77.25 98 GLY A C 1
ATOM 730 O O . GLY A 1 98 ? -13.561 5.192 16.566 1.00 77.25 98 GLY A O 1
ATOM 731 N N . GLY A 1 99 ? -13.947 3.647 14.968 1.00 90.75 99 GLY A N 1
ATOM 732 C CA . GLY A 1 99 ? -13.290 2.517 15.636 1.00 90.75 99 GLY A CA 1
ATOM 733 C C . GLY A 1 99 ? -11.809 2.341 15.277 1.00 90.75 99 GLY A C 1
ATOM 734 O O . GLY A 1 99 ? -11.246 3.074 14.452 1.00 90.75 99 GLY A O 1
ATOM 735 N N . ARG A 1 100 ? -11.173 1.336 15.884 1.00 94.69 100 ARG A N 1
ATOM 736 C CA . ARG A 1 100 ? -9.773 0.954 15.674 1.00 94.69 100 ARG A CA 1
ATOM 737 C C . ARG A 1 100 ? -9.651 -0.405 14.989 1.00 94.69 100 ARG A C 1
ATOM 739 O O . ARG A 1 100 ? -10.215 -1.389 15.456 1.00 94.69 100 ARG A O 1
ATOM 746 N N . ILE A 1 101 ? -8.815 -0.479 13.954 1.00 97.62 101 ILE A N 1
ATOM 747 C CA . ILE A 1 101 ? -8.443 -1.739 13.296 1.00 97.62 101 ILE A CA 1
ATOM 748 C C . ILE A 1 101 ? -6.934 -1.948 13.401 1.00 97.62 101 ILE A C 1
ATOM 750 O O . ILE A 1 101 ? -6.152 -1.045 13.110 1.00 97.62 101 ILE A O 1
ATOM 754 N N . THR A 1 102 ? -6.515 -3.153 13.774 1.00 98.44 102 THR A N 1
ATOM 755 C CA . THR A 1 102 ? -5.117 -3.581 13.640 1.00 98.44 102 THR A CA 1
ATOM 756 C C . THR A 1 102 ? -4.928 -4.309 12.314 1.00 98.44 102 THR A C 1
ATOM 758 O O . THR A 1 102 ? -5.690 -5.219 11.997 1.00 98.44 102 THR A O 1
ATOM 761 N N . VAL A 1 103 ? -3.907 -3.935 11.544 1.00 98.62 103 VAL A N 1
ATOM 762 C CA . VAL A 1 103 ? -3.543 -4.593 10.281 1.00 98.62 103 VAL A CA 1
ATOM 763 C C . VAL A 1 103 ? -2.125 -5.138 10.409 1.00 98.62 103 VAL A C 1
ATOM 765 O O . VAL A 1 103 ? -1.198 -4.388 10.714 1.00 98.62 103 VAL A O 1
ATOM 768 N N . ALA A 1 104 ? -1.943 -6.436 10.184 1.00 98.25 104 ALA A N 1
ATOM 769 C CA . ALA A 1 104 ? -0.659 -7.104 10.371 1.00 98.25 104 ALA A CA 1
ATOM 770 C C . ALA A 1 104 ? -0.439 -8.205 9.332 1.00 98.25 104 ALA A C 1
ATOM 772 O O . ALA A 1 104 ? -1.383 -8.880 8.920 1.00 98.25 104 ALA A O 1
ATOM 773 N N . CYS A 1 105 ? 0.814 -8.426 8.948 1.00 98.12 105 CYS A N 1
ATOM 774 C CA . CYS A 1 105 ? 1.200 -9.684 8.321 1.00 98.12 105 CYS A CA 1
ATOM 775 C C . CYS A 1 105 ? 1.396 -10.737 9.408 1.00 98.12 105 CYS A C 1
ATOM 777 O O . CYS A 1 105 ? 1.976 -10.443 10.458 1.00 98.12 105 CYS A O 1
ATOM 779 N N . VAL A 1 106 ? 0.907 -11.951 9.161 1.00 96.38 106 VAL A N 1
ATOM 780 C CA . VAL A 1 106 ? 1.087 -13.066 10.097 1.00 96.38 106 VAL A CA 1
ATOM 781 C C . VAL A 1 106 ? 2.569 -13.403 10.287 1.00 96.38 106 VAL A C 1
ATOM 783 O O . VAL A 1 106 ? 3.438 -12.949 9.539 1.00 96.38 106 VAL A O 1
ATOM 786 N N . ASP A 1 107 ? 2.865 -14.206 11.306 1.00 94.56 107 ASP A N 1
ATOM 787 C CA . ASP A 1 107 ? 4.211 -14.739 11.507 1.00 94.56 107 ASP A CA 1
ATOM 788 C C . ASP A 1 107 ? 4.726 -15.397 10.216 1.00 94.56 107 ASP A C 1
ATOM 790 O O . ASP A 1 107 ? 3.983 -16.071 9.503 1.00 94.56 107 ASP A O 1
ATOM 794 N N . GLN A 1 108 ? 6.001 -15.169 9.915 1.00 93.75 108 GLN A N 1
ATOM 795 C CA . GLN A 1 108 ? 6.678 -15.59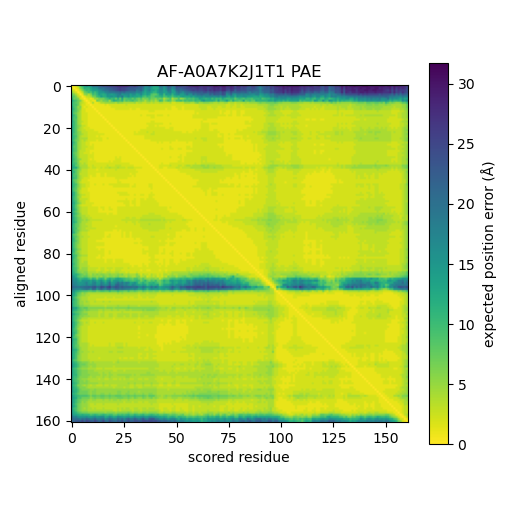9 8.693 1.00 93.75 108 GLN A CA 1
ATOM 796 C C . GLN A 1 108 ? 6.208 -14.961 7.370 1.00 93.75 108 GLN A C 1
ATOM 798 O O . GLN A 1 108 ? 6.788 -15.265 6.328 1.00 93.75 108 GLN A O 1
ATOM 803 N N . GLU A 1 109 ? 5.261 -14.017 7.381 1.00 95.75 109 GLU A N 1
ATOM 804 C CA . GLU A 1 109 ? 4.843 -13.283 6.178 1.00 95.75 109 GLU A CA 1
ATOM 805 C C . GLU A 1 109 ? 5.607 -11.956 6.012 1.00 95.75 109 GLU A C 1
ATOM 807 O O . GLU A 1 109 ? 5.461 -11.031 6.814 1.00 95.75 109 GLU A O 1
ATOM 812 N N . TRP A 1 110 ? 6.405 -11.844 4.948 1.00 94.25 110 TRP A N 1
ATOM 813 C CA . TRP A 1 110 ? 7.235 -10.671 4.645 1.00 94.25 110 TRP A CA 1
ATOM 814 C C . TRP A 1 110 ? 6.588 -9.669 3.677 1.00 94.25 110 TRP A C 1
ATOM 816 O O . TRP A 1 110 ? 7.004 -8.512 3.630 1.00 94.25 110 TRP A O 1
ATOM 826 N N . HIS A 1 111 ? 5.584 -10.078 2.902 1.00 94.81 111 HIS A N 1
ATOM 827 C CA . HIS A 1 111 ? 4.975 -9.267 1.849 1.00 94.81 111 HIS A CA 1
ATOM 828 C C . HIS A 1 111 ? 3.979 -8.263 2.446 1.00 94.81 111 HIS A C 1
ATOM 830 O O . HIS A 1 111 ? 2.763 -8.455 2.435 1.00 94.81 111 HIS A O 1
ATOM 836 N N . ALA A 1 112 ? 4.511 -7.163 2.979 1.00 96.94 112 ALA A N 1
ATOM 837 C CA . ALA A 1 112 ? 3.736 -6.160 3.705 1.00 96.94 112 ALA A CA 1
ATOM 838 C C . ALA A 1 112 ? 2.937 -5.198 2.820 1.00 96.94 112 ALA A C 1
ATOM 840 O O . ALA A 1 112 ? 1.997 -4.565 3.305 1.00 96.94 112 ALA A O 1
ATOM 841 N N . LEU A 1 113 ? 3.277 -5.076 1.536 1.00 97.12 113 LEU A N 1
ATOM 842 C CA . LEU A 1 113 ? 2.676 -4.085 0.647 1.00 97.12 113 LEU A CA 1
ATOM 843 C C . LEU A 1 113 ? 1.136 -4.207 0.524 1.00 97.12 113 LEU A C 1
ATOM 845 O O . LEU A 1 113 ? 0.464 -3.182 0.662 1.00 97.12 113 LEU A O 1
ATOM 849 N N . PRO A 1 114 ? 0.525 -5.396 0.330 1.00 96.44 114 PRO A N 1
ATOM 850 C CA . PRO A 1 114 ? -0.937 -5.515 0.304 1.00 96.44 114 PRO A CA 1
ATOM 851 C C . PRO A 1 114 ? -1.592 -5.081 1.622 1.00 96.44 114 PRO A C 1
ATOM 853 O O . PRO A 1 114 ? -2.601 -4.374 1.620 1.00 96.44 114 PRO A O 1
ATOM 856 N N . ALA A 1 115 ? -0.985 -5.449 2.754 1.00 98.06 115 ALA A N 1
ATOM 857 C CA . ALA A 1 115 ? -1.448 -5.055 4.080 1.00 98.06 115 ALA A CA 1
ATOM 858 C C . ALA A 1 115 ? -1.331 -3.534 4.292 1.00 98.06 115 ALA A C 1
ATOM 860 O O . ALA A 1 115 ? -2.228 -2.916 4.865 1.00 98.06 115 ALA A O 1
ATOM 861 N N . ARG A 1 116 ? -0.261 -2.915 3.778 1.00 98.19 116 ARG A N 1
ATOM 862 C CA . ARG A 1 116 ? -0.074 -1.461 3.775 1.00 98.19 116 ARG A CA 1
ATOM 863 C C . ARG A 1 116 ? -1.176 -0.765 2.976 1.00 98.19 116 ARG A C 1
ATOM 865 O O . ARG A 1 116 ? -1.780 0.166 3.492 1.00 98.19 116 ARG A O 1
ATOM 872 N N . LEU A 1 117 ? -1.477 -1.227 1.760 1.00 98.31 117 LEU A N 1
ATOM 873 C CA . LEU A 1 117 ? -2.555 -0.658 0.939 1.00 98.31 117 LEU A CA 1
ATOM 874 C C . LEU A 1 117 ? -3.908 -0.720 1.662 1.00 98.31 117 LEU A C 1
ATOM 876 O O . LEU A 1 117 ? -4.626 0.278 1.706 1.00 98.31 117 LEU A O 1
ATOM 880 N N . LEU A 1 118 ? -4.228 -1.857 2.289 1.00 98.12 118 LEU A N 1
ATOM 881 C CA . LEU A 1 118 ? -5.433 -1.992 3.109 1.00 98.12 118 LEU A CA 1
ATOM 882 C C . LEU A 1 118 ? -5.448 -0.985 4.268 1.00 98.12 118 LEU A C 1
ATOM 884 O O . LEU A 1 118 ? -6.471 -0.345 4.502 1.00 98.12 118 LEU A O 1
ATOM 888 N N . ALA A 1 119 ? -4.331 -0.831 4.981 1.00 97.69 119 ALA A N 1
ATOM 889 C CA . ALA A 1 119 ? -4.226 0.098 6.102 1.00 97.69 119 ALA A CA 1
ATOM 890 C C . ALA A 1 119 ? -4.481 1.556 5.682 1.00 97.69 119 ALA A C 1
ATOM 892 O O . ALA A 1 119 ? -5.217 2.275 6.362 1.00 97.69 119 ALA A O 1
ATOM 893 N N . GLU A 1 120 ? -3.938 1.978 4.539 1.00 97.62 120 GLU A N 1
ATOM 894 C CA . GLU A 1 120 ? -4.155 3.330 4.018 1.00 97.62 120 GLU A CA 1
ATOM 895 C C . GLU A 1 120 ? -5.616 3.556 3.591 1.00 97.62 120 GLU A C 1
ATOM 897 O O . GLU A 1 120 ? -6.200 4.593 3.903 1.00 97.62 120 GLU A O 1
ATOM 902 N N . VAL A 1 121 ? -6.258 2.566 2.964 1.00 96.81 121 VAL A N 1
ATOM 903 C CA . VAL A 1 121 ? -7.682 2.653 2.588 1.00 96.81 121 VAL A CA 1
ATOM 904 C C . VAL A 1 121 ? -8.599 2.664 3.813 1.00 96.81 121 VAL A C 1
ATOM 906 O O . VAL A 1 121 ? -9.551 3.439 3.871 1.00 96.81 121 VAL A O 1
ATOM 909 N N . LEU A 1 122 ? -8.325 1.842 4.828 1.00 96.00 122 LEU A N 1
ATOM 910 C CA . LEU A 1 122 ? -9.088 1.872 6.079 1.00 96.00 122 LEU A CA 1
ATOM 911 C C . LEU A 1 122 ? -8.953 3.226 6.785 1.00 96.00 122 LEU A C 1
ATOM 913 O O . LEU A 1 122 ? -9.945 3.746 7.299 1.00 96.00 122 LEU A O 1
ATOM 917 N N . THR A 1 123 ? -7.759 3.823 6.746 1.00 95.31 123 THR A N 1
ATOM 918 C CA . THR A 1 123 ? -7.520 5.175 7.263 1.00 95.31 123 THR A CA 1
ATOM 919 C C . THR A 1 123 ? -8.387 6.195 6.525 1.00 95.31 123 THR A C 1
ATOM 921 O O . THR A 1 123 ? -9.147 6.916 7.169 1.00 95.31 123 THR A O 1
ATOM 924 N N . LEU A 1 124 ? -8.382 6.193 5.186 1.00 94.06 124 LEU A N 1
ATOM 925 C CA . LEU A 1 124 ? -9.253 7.054 4.366 1.00 94.06 124 LEU A CA 1
ATOM 926 C C . LEU A 1 124 ? -10.738 6.899 4.696 1.00 94.06 124 LEU A C 1
ATOM 928 O O . LEU A 1 124 ? -11.496 7.867 4.670 1.00 94.06 124 LEU A O 1
ATOM 932 N N . ARG A 1 125 ? -11.147 5.683 5.057 1.00 92.62 125 ARG A N 1
ATOM 933 C CA . ARG A 1 125 ? -12.520 5.347 5.440 1.00 92.62 125 ARG A CA 1
ATOM 934 C C . ARG A 1 125 ? -12.842 5.632 6.913 1.00 92.62 125 ARG A C 1
ATOM 936 O O . ARG A 1 125 ? -13.876 5.184 7.402 1.00 92.62 125 ARG A O 1
ATOM 943 N N . GLY A 1 126 ? -12.000 6.396 7.610 1.00 92.94 126 GLY A N 1
ATOM 944 C CA . GLY A 1 126 ? -12.283 6.928 8.947 1.00 92.94 126 GLY A CA 1
ATOM 945 C C . GLY A 1 126 ? -11.958 5.982 10.104 1.00 92.94 126 GLY A C 1
ATOM 946 O O . GLY A 1 126 ? -12.407 6.216 11.229 1.00 92.94 126 GLY A O 1
ATOM 947 N N . TRP A 1 127 ? -11.181 4.924 9.863 1.00 94.12 127 TRP A N 1
ATOM 948 C CA . TRP A 1 127 ? -10.695 4.047 10.928 1.00 94.12 127 TRP A CA 1
ATOM 949 C C . TRP A 1 127 ? -9.378 4.551 11.500 1.00 94.12 127 TRP A C 1
ATOM 951 O O . TRP A 1 127 ? -8.504 5.029 10.778 1.00 94.12 127 TRP A O 1
ATOM 961 N N . ARG A 1 128 ? -9.198 4.381 12.810 1.00 94.06 128 ARG A N 1
ATOM 962 C CA . ARG A 1 128 ? -7.869 4.467 13.412 1.00 94.06 128 ARG A CA 1
ATOM 963 C C . ARG A 1 128 ? -7.137 3.158 13.138 1.00 94.06 128 ARG A C 1
ATOM 965 O O . ARG A 1 128 ? -7.531 2.121 13.667 1.00 94.06 128 ARG A O 1
ATOM 972 N N . VAL A 1 129 ? -6.084 3.196 12.330 1.00 95.62 129 VAL A N 1
ATOM 973 C CA . VAL A 1 129 ? -5.376 1.979 11.922 1.00 95.62 129 VAL A CA 1
ATOM 974 C C . VAL A 1 129 ? -4.040 1.843 12.640 1.00 95.62 129 VAL A C 1
ATOM 976 O O . VAL A 1 129 ? -3.185 2.720 12.551 1.00 95.62 129 VAL A O 1
ATOM 979 N N . ASP A 1 130 ? -3.848 0.706 13.303 1.00 96.88 130 ASP A N 1
ATOM 980 C CA . ASP A 1 130 ? -2.548 0.276 13.809 1.00 96.88 130 ASP A CA 1
ATOM 981 C C . ASP A 1 130 ? -1.952 -0.710 12.792 1.00 96.88 130 ASP A C 1
ATOM 983 O O . ASP A 1 130 ? -2.280 -1.898 12.801 1.00 96.88 130 ASP A O 1
ATOM 987 N N . PHE A 1 131 ? -1.110 -0.218 11.878 1.00 97.69 131 PHE A N 1
ATOM 988 C CA . PHE A 1 131 ? -0.386 -1.068 10.930 1.00 97.69 131 PHE A CA 1
ATOM 989 C C . PHE A 1 131 ? 0.919 -1.572 11.550 1.00 97.69 131 PHE A C 1
ATOM 991 O O . PHE A 1 131 ? 1.822 -0.783 11.825 1.00 97.69 131 PHE A O 1
ATOM 998 N N . LEU A 1 132 ? 1.023 -2.885 11.754 1.00 98.00 132 LEU A N 1
ATOM 999 C CA . LEU A 1 132 ? 2.140 -3.511 12.471 1.00 98.00 132 LEU A CA 1
ATOM 1000 C C . LEU A 1 132 ? 3.260 -4.029 11.557 1.00 98.00 132 LEU A C 1
ATOM 1002 O O . LEU A 1 132 ? 4.309 -4.430 12.051 1.00 98.00 132 LEU A O 1
ATOM 1006 N N . GLY A 1 133 ? 3.070 -3.985 10.236 1.00 96.62 133 GLY A N 1
ATOM 1007 C CA . GLY A 1 133 ? 4.088 -4.389 9.267 1.00 96.62 133 GLY A CA 1
ATOM 1008 C C . GLY A 1 133 ? 4.141 -5.891 8.980 1.00 96.62 133 GLY A C 1
ATOM 1009 O O . GLY A 1 133 ? 3.152 -6.614 9.134 1.00 96.62 133 GLY A O 1
ATOM 1010 N N . ALA A 1 134 ? 5.301 -6.313 8.474 1.00 96.81 134 ALA A N 1
ATOM 1011 C CA . ALA A 1 134 ? 5.649 -7.697 8.166 1.00 96.81 134 ALA A CA 1
ATOM 1012 C C . ALA A 1 134 ? 5.913 -8.517 9.438 1.00 96.81 134 ALA A C 1
ATOM 1014 O O . ALA A 1 134 ? 6.302 -7.956 10.461 1.00 96.81 134 ALA A O 1
ATOM 1015 N N . GLN A 1 135 ? 5.786 -9.840 9.329 1.00 96.50 135 GLN A N 1
ATOM 1016 C CA . GLN A 1 135 ? 6.248 -10.819 10.313 1.00 96.50 135 GLN A CA 1
ATOM 1017 C C . GLN A 1 135 ? 5.893 -10.485 11.762 1.00 96.50 135 GLN A C 1
ATOM 1019 O O . GLN A 1 135 ? 6.777 -10.318 12.602 1.00 9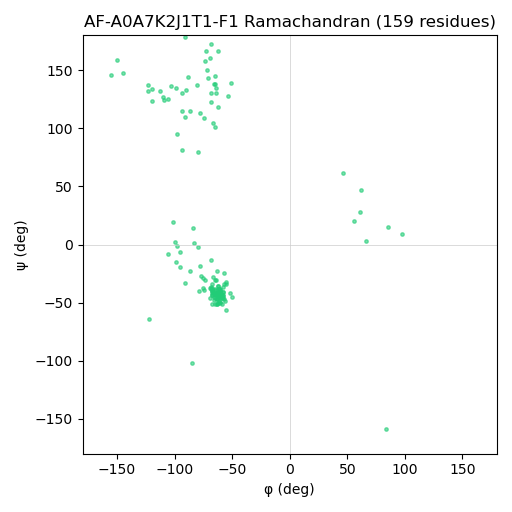6.50 135 GLN A O 1
ATOM 1024 N N . VAL A 1 136 ? 4.605 -10.393 12.083 1.00 97.75 136 VAL A N 1
ATOM 1025 C CA . VAL A 1 136 ? 4.192 -10.122 13.462 1.00 97.75 136 VAL A CA 1
ATOM 1026 C C . VAL A 1 136 ? 4.000 -11.449 14.197 1.00 97.75 136 VAL A C 1
ATOM 1028 O O . VAL A 1 136 ? 3.026 -12.156 13.917 1.00 97.75 136 VAL A O 1
ATOM 1031 N N . PRO A 1 137 ? 4.870 -11.819 15.162 1.00 97.31 137 PRO A N 1
ATOM 1032 C CA . PRO A 1 137 ? 4.723 -13.092 15.851 1.00 97.31 137 PRO A CA 1
ATOM 1033 C C . PRO A 1 137 ? 3.437 -13.106 16.676 1.00 97.31 137 PRO A C 1
ATOM 1035 O O . PRO A 1 137 ? 3.115 -12.140 17.379 1.00 97.31 137 PRO A O 1
ATOM 1038 N N . THR A 1 138 ? 2.723 -14.232 16.634 1.00 97.00 138 THR A N 1
ATOM 1039 C CA . THR A 1 138 ? 1.388 -14.377 17.242 1.00 97.00 138 THR A CA 1
ATOM 1040 C C . THR A 1 138 ? 1.312 -13.898 18.704 1.00 97.00 138 THR A C 1
ATOM 1042 O O . THR A 1 138 ? 0.386 -13.148 19.021 1.00 97.00 138 THR A O 1
ATOM 1045 N N . PRO A 1 139 ? 2.263 -14.227 19.608 1.00 97.50 139 PRO A N 1
ATOM 1046 C CA . PRO A 1 139 ? 2.194 -13.766 20.999 1.00 97.50 139 PRO A CA 1
ATOM 1047 C C . PRO A 1 139 ? 2.247 -12.236 21.148 1.00 97.50 139 PRO A C 1
ATOM 1049 O O . PRO A 1 139 ? 1.566 -11.664 22.007 1.00 97.50 139 PRO A O 1
ATOM 1052 N N . HIS A 1 140 ? 3.020 -11.558 20.293 1.00 97.38 140 HIS A N 1
ATOM 1053 C CA . HIS A 1 140 ? 3.128 -10.099 20.297 1.00 97.38 140 HIS A CA 1
ATOM 1054 C C . HIS A 1 140 ? 1.878 -9.446 19.710 1.00 97.38 140 HIS A C 1
ATOM 1056 O O . HIS A 1 140 ? 1.396 -8.462 20.269 1.00 97.38 140 HIS A O 1
ATOM 1062 N N . LEU A 1 141 ? 1.302 -10.033 18.654 1.00 97.44 141 LEU A N 1
ATOM 1063 C CA . LEU A 1 141 ? 0.031 -9.577 18.097 1.00 97.44 141 LEU A CA 1
ATOM 1064 C C . LEU A 1 141 ? -1.099 -9.662 19.133 1.00 97.44 141 LEU A C 1
ATOM 1066 O O . LEU A 1 141 ? -1.792 -8.675 19.357 1.00 97.44 141 LEU A O 1
ATOM 1070 N N . VAL A 1 142 ? -1.259 -10.804 19.811 1.00 97.50 142 VAL A N 1
ATOM 1071 C CA . VAL A 1 142 ? -2.292 -10.982 20.852 1.00 97.50 142 VAL A CA 1
ATOM 1072 C C . VAL A 1 142 ? -2.126 -9.952 21.972 1.00 97.50 142 VAL A C 1
ATOM 1074 O O . VAL A 1 142 ? -3.098 -9.325 22.391 1.00 97.50 142 VAL A O 1
ATOM 1077 N N . THR A 1 143 ? -0.887 -9.725 22.416 1.00 97.81 143 THR A N 1
ATOM 1078 C CA . THR A 1 143 ? -0.579 -8.697 23.420 1.00 97.81 143 THR A CA 1
ATOM 1079 C C . THR A 1 143 ? -0.973 -7.295 22.942 1.00 97.81 143 THR A C 1
ATOM 1081 O O . THR A 1 143 ? -1.604 -6.546 23.687 1.00 97.81 143 THR A O 1
ATOM 1084 N N . HIS A 1 144 ? -0.645 -6.936 21.696 1.00 97.69 144 HIS A N 1
ATOM 1085 C CA . HIS A 1 144 ? -1.013 -5.644 21.108 1.00 97.69 144 HIS A CA 1
ATOM 1086 C C . HIS A 1 144 ? -2.530 -5.442 21.065 1.00 97.69 144 HIS A C 1
ATOM 1088 O O . HIS A 1 144 ? -3.020 -4.384 21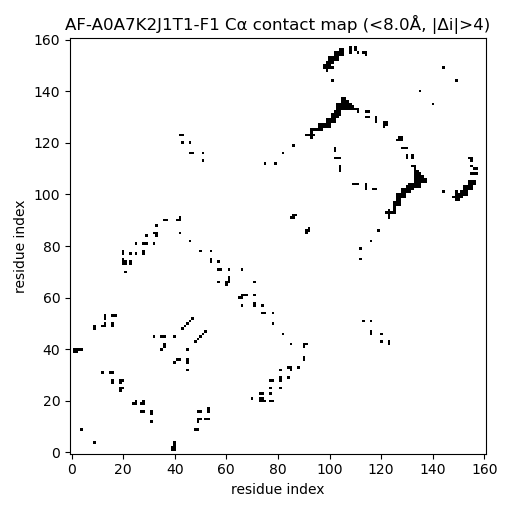.462 1.00 97.69 144 HIS A O 1
ATOM 1094 N N . LEU A 1 145 ? -3.278 -6.459 20.628 1.00 97.38 145 LEU A N 1
ATOM 1095 C CA . LEU A 1 145 ? -4.737 -6.394 20.505 1.00 97.38 145 LEU A CA 1
ATOM 1096 C C . LEU A 1 145 ? -5.412 -6.150 21.862 1.00 97.38 145 LEU A C 1
ATOM 1098 O O . LEU A 1 145 ? -6.272 -5.275 21.964 1.00 97.38 145 LEU A O 1
ATOM 1102 N N . HIS A 1 146 ? -4.978 -6.847 22.919 1.00 96.56 146 HIS A N 1
ATOM 1103 C CA . HIS A 1 146 ? -5.489 -6.615 24.275 1.00 96.56 146 HIS A CA 1
ATOM 1104 C C . HIS A 1 146 ? -5.147 -5.217 24.809 1.00 96.56 146 HIS A C 1
ATOM 1106 O O . HIS A 1 146 ? -5.987 -4.586 25.446 1.00 96.56 146 HIS A O 1
ATOM 1112 N N . ASN A 1 147 ? -3.941 -4.713 24.536 1.00 97.19 147 ASN A N 1
ATOM 1113 C CA . ASN A 1 147 ? -3.497 -3.411 25.042 1.00 97.19 147 ASN A CA 1
ATOM 1114 C C . ASN A 1 147 ? -4.161 -2.224 24.333 1.00 97.19 147 ASN A C 1
ATOM 1116 O O . ASN A 1 147 ? -4.318 -1.159 24.926 1.00 97.19 147 ASN A O 1
ATOM 1120 N N . THR A 1 148 ? -4.506 -2.379 23.055 1.00 95.19 148 THR A N 1
ATOM 1121 C CA . THR A 1 148 ? -5.024 -1.279 22.227 1.00 95.19 148 THR A CA 1
ATOM 1122 C C . THR A 1 148 ? -6.541 -1.254 22.101 1.00 95.19 148 THR A C 1
ATOM 1124 O O . THR A 1 148 ? -7.078 -0.220 21.694 1.00 95.19 148 THR A O 1
ATOM 1127 N N . GLY A 1 149 ? -7.223 -2.349 22.460 1.00 93.50 149 GLY A N 1
ATOM 1128 C CA . GLY A 1 149 ? -8.676 -2.465 22.355 1.00 93.50 149 GLY A CA 1
ATOM 1129 C C . GLY A 1 149 ? -9.156 -2.355 20.909 1.00 93.50 149 GLY A C 1
ATOM 1130 O O . GLY A 1 149 ? -10.049 -1.564 20.624 1.00 93.50 149 GLY A O 1
ATOM 1131 N N . ALA A 1 150 ? -8.508 -3.072 19.985 1.00 94.88 150 ALA A N 1
ATOM 1132 C CA . ALA A 1 150 ? -8.908 -3.079 18.580 1.00 94.88 150 ALA A CA 1
ATOM 1133 C C . ALA A 1 150 ? -10.313 -3.687 18.404 1.00 94.88 150 ALA A C 1
ATOM 1135 O O . ALA A 1 150 ? -10.600 -4.749 18.953 1.00 94.88 150 ALA A O 1
ATOM 1136 N N . ASP A 1 151 ? -11.160 -3.041 17.597 1.00 96.56 151 ASP A N 1
ATOM 1137 C CA . ASP A 1 151 ? -12.507 -3.529 17.268 1.00 96.56 151 ASP A CA 1
ATOM 1138 C C . ASP A 1 151 ? -12.456 -4.687 16.261 1.00 96.56 151 ASP A C 1
ATOM 1140 O O . ASP A 1 151 ? -13.323 -5.560 16.244 1.00 96.56 151 ASP A O 1
ATOM 1144 N N . ALA A 1 152 ? -11.426 -4.697 15.410 1.00 97.00 152 ALA A N 1
ATOM 1145 C CA . ALA A 1 152 ? -11.155 -5.768 14.464 1.00 97.00 152 ALA A CA 1
ATOM 1146 C C . ALA A 1 152 ? -9.653 -5.911 14.179 1.00 97.00 152 ALA A C 1
ATOM 1148 O O . ALA A 1 152 ? -8.865 -4.973 14.338 1.00 97.00 152 ALA A O 1
ATOM 1149 N N . VAL A 1 153 ? -9.274 -7.093 13.693 1.00 97.81 153 VAL A N 1
ATOM 1150 C CA . VAL A 1 153 ? -7.933 -7.391 13.185 1.00 97.81 153 VAL A CA 1
ATOM 1151 C C . VAL A 1 153 ? -8.021 -7.889 11.743 1.00 97.81 153 VAL A C 1
ATOM 1153 O O . VAL A 1 153 ? -8.827 -8.766 11.434 1.00 97.81 153 VAL A O 1
ATOM 1156 N N . ALA A 1 154 ? -7.192 -7.333 10.861 1.00 98.12 154 ALA A N 1
ATOM 1157 C CA . ALA A 1 154 ? -7.001 -7.800 9.494 1.00 98.12 154 ALA A CA 1
ATOM 1158 C C . ALA A 1 154 ? -5.615 -8.440 9.362 1.00 98.12 154 ALA A C 1
ATOM 1160 O O . ALA A 1 154 ? -4.597 -7.809 9.660 1.00 98.12 154 ALA A O 1
ATOM 1161 N N . LEU A 1 155 ? -5.585 -9.695 8.915 1.00 97.81 155 LEU A N 1
ATOM 1162 C CA . LEU A 1 155 ? -4.366 -10.485 8.776 1.00 97.81 155 LEU A CA 1
ATOM 1163 C C . LEU A 1 155 ? -4.041 -10.703 7.303 1.00 97.81 155 LEU A C 1
ATOM 1165 O O . LEU A 1 155 ? -4.879 -11.192 6.548 1.00 97.81 155 LEU A O 1
ATOM 1169 N N . SER A 1 156 ? -2.818 -10.354 6.917 1.00 97.12 156 SER A N 1
ATOM 1170 C CA . SER A 1 156 ? -2.268 -10.634 5.593 1.00 97.12 156 SER A CA 1
ATOM 1171 C C . SER A 1 156 ? -1.391 -11.878 5.643 1.00 97.12 156 SER A C 1
ATOM 1173 O O . SER A 1 156 ? -0.587 -12.038 6.563 1.00 97.12 156 SER A O 1
ATOM 1175 N N . SER A 1 157 ? -1.565 -12.755 4.658 1.00 94.44 157 SER A N 1
ATOM 1176 C CA . SER A 1 157 ? -0.813 -13.995 4.484 1.00 94.44 157 SER A CA 1
ATOM 1177 C C . SER A 1 157 ? -0.840 -14.404 3.014 1.00 94.44 157 SER A C 1
ATOM 1179 O O . SER A 1 157 ? -1.845 -14.201 2.328 1.00 94.44 157 SER A O 1
ATOM 1181 N N . SER A 1 158 ? 0.248 -14.997 2.549 1.00 88.38 158 SER A N 1
ATOM 1182 C CA . SER A 1 158 ? 0.390 -15.603 1.234 1.00 88.38 158 SER A CA 1
ATOM 1183 C C . SER A 1 158 ? 0.300 -17.113 1.380 1.00 88.38 158 SER A C 1
ATOM 1185 O O . SER A 1 158 ? 0.895 -17.716 2.272 1.00 88.38 158 SER A O 1
ATOM 1187 N N . LEU A 1 159 ? -0.436 -17.745 0.474 1.00 81.44 159 LEU A N 1
ATOM 1188 C CA . LEU A 1 159 ? -0.452 -19.197 0.376 1.00 81.44 159 LEU A CA 1
ATOM 1189 C C . LEU A 1 159 ? 0.641 -19.623 -0.597 1.00 81.44 159 LEU A C 1
ATOM 1191 O O . LEU A 1 159 ? 0.751 -19.058 -1.685 1.00 81.44 159 LEU A O 1
ATOM 1195 N N . ALA A 1 160 ? 1.433 -20.624 -0.215 1.00 72.00 160 ALA A N 1
ATOM 1196 C CA . ALA A 1 160 ? 2.298 -21.296 -1.172 1.00 72.00 160 ALA A CA 1
ATOM 1197 C C . ALA A 1 160 ? 1.409 -21.962 -2.237 1.00 72.00 160 ALA A C 1
ATOM 1199 O O . ALA A 1 160 ? 0.569 -22.801 -1.903 1.00 72.00 160 ALA A O 1
ATOM 1200 N N . THR A 1 161 ? 1.561 -21.537 -3.489 1.00 58.88 161 THR A N 1
ATOM 1201 C CA . THR A 1 161 ? 0.915 -22.139 -4.666 1.00 58.88 161 THR A CA 1
ATOM 1202 C C . THR A 1 161 ? 1.892 -23.004 -5.429 1.00 58.88 161 THR A C 1
ATOM 1204 O O . THR A 1 161 ? 3.032 -22.520 -5.620 1.00 58.88 161 THR A O 1
#

Foldseek 3Di:
DQPPDDPVNLVVLLVQLLCCLLVLPLVSNLCSLLVCVVVRNALLCCLPSRLVVSLVVLVVCCVVVNDPPVSNVSSLVSSVVSLVSSCPDPSLQADAADFEEEFEEEAPFQPFSVSSSVQSVVRNVRHHYHYPHYHDYPVNVVVCCVVPVHPYYHYDDDDDD

Radius of gyration: 16.48 Å; Cα contacts (8 Å, |Δi|>4): 230; chains: 1; bounding box: 33×40×45 Å

Solvent-accessible surface area (backbone atoms only — not comparable to full-atom values): 8789 Å² total; per-residue (Å²): 135,81,60,79,74,51,72,67,57,46,52,49,54,28,53,52,40,44,52,19,32,73,68,69,34,52,67,59,35,34,50,55,53,52,49,40,43,75,74,45,44,50,52,61,51,46,49,62,67,27,51,45,54,38,51,53,48,44,53,55,31,33,78,66,72,74,32,54,72,73,50,42,53,50,26,50,55,39,50,53,53,37,49,55,54,50,64,71,33,80,81,39,62,51,59,86,62,71,58,35,35,36,32,32,17,36,59,87,24,70,80,32,64,67,49,49,55,52,41,55,46,43,26,58,71,21,32,42,60,50,71,67,44,41,46,38,48,64,73,60,48,56,51,48,44,70,75,67,63,48,78,44,77,48,78,37,79,82,76,93,126

Mean predicted aligned error: 4.05 Å

Nearest PDB structures (foldseek):
  8j2w-assembly1_B  TM=9.715E-01  e=7.412E-15  Saccharothrix syringae
  8j2w-assembly1_A  TM=9.715E-01  e=9.795E-15  Saccharothrix syringae
  5c8d-assembly1_C  TM=8.822E-01  e=1.978E-06  Thermus thermophilus HB27
  5c8d-assembly1_A  TM=8.304E-01  e=1.978E-06  Thermus thermophilus HB27
  7xcn-assembly1_Q  TM=5.641E-01  e=9.426E-06  Methanosarcina barkeri MS

pLDDT: mean 93.92, std 10.23, range [34.38, 98.81]

Secondary structure (DSSP, 8-state):
------HHHHHHHHHHHHHHHHTT-HHHHHHHHHHHHHTT--HHHIIIIIIHHHHHHHHHHHHTTSS-HHHHHHHHHHHHHHHHHHHTSGGGPPPSP-SEEEEEEPTT----HHHHHHHHHHHHTT-EEEE--S---HHHHHHHHHHHT-SEEEEE-PPP-

Sequence (161 aa):
MTTTVDATGLDTLRGDLWAAVTGRDEYRAADLVLTALDTGISAETVLLDVIAPVQARVGRAWQADRLTVAQEHAATAIAERVIAALAHHPAHRPAPYGGRITVACVDQEWHALPARLLAEVLTLRGWRVDFLGAQVPTPHLVTHLHNTGADAVALSSSLAT